Protein AF-A0A958L9J8-F1 (afdb_monomer_lite)

Radius of gyration: 19.2 Å; chains: 1; bounding box: 48×38×45 Å

Secondary structure (DSSP, 8-state):
-HHHHH-TTS--SHHHHHHHTT--HHHHHHHHHHHHHTTSEEEETTEEEE----PPPPHHHHHHHHHHHHHHHHHHHHHHHSS-GGG-----------HHHHHHHHHHHHHHHHHHHHHHHS--

Structure (mmCIF, N/CA/C/O backbone):
data_AF-A0A958L9J8-F1
#
_entry.id   AF-A0A958L9J8-F1
#
loop_
_atom_site.group_PDB
_atom_site.id
_atom_site.type_symbol
_atom_site.label_atom_id
_atom_site.label_alt_id
_atom_site.label_comp_id
_atom_site.label_asym_id
_atom_site.label_entity_id
_atom_site.label_seq_id
_atom_site.pdbx_PDB_ins_code
_atom_site.Cartn_x
_atom_site.Cartn_y
_atom_site.Cartn_z
_atom_site.occupancy
_atom_site.B_iso_or_equiv
_atom_site.auth_seq_id
_atom_site.auth_comp_id
_atom_site.auth_asym_id
_atom_site.auth_atom_id
_atom_site.pdbx_PDB_model_num
ATOM 1 N N . ILE A 1 1 ? -6.359 -0.082 3.838 1.00 75.12 1 ILE A N 1
ATOM 2 C CA . ILE A 1 1 ? -7.365 0.165 4.905 1.00 75.12 1 ILE A CA 1
ATOM 3 C C . ILE A 1 1 ? -6.707 0.682 6.179 1.00 75.12 1 ILE A C 1
ATOM 5 O O . ILE A 1 1 ? -7.161 1.711 6.645 1.00 75.12 1 ILE A O 1
ATOM 9 N N . HIS A 1 2 ? -5.623 0.067 6.675 1.00 74.12 2 HIS A N 1
ATOM 10 C CA . HIS A 1 2 ? -4.866 0.558 7.841 1.00 74.12 2 HIS A CA 1
ATOM 11 C C . HIS A 1 2 ? -4.569 2.074 7.798 1.00 74.12 2 HIS A C 1
ATOM 13 O O . HIS A 1 2 ? -4.985 2.807 8.681 1.00 74.12 2 HIS A O 1
ATOM 19 N N . VAL A 1 3 ? -3.989 2.576 6.700 1.00 75.94 3 VAL A N 1
ATOM 20 C CA . VAL A 1 3 ? -3.739 4.024 6.521 1.00 75.94 3 VAL A CA 1
ATOM 21 C C . VAL A 1 3 ? -5.026 4.858 6.627 1.00 75.94 3 VAL A C 1
ATOM 23 O O . VAL A 1 3 ? -5.034 5.902 7.266 1.00 75.94 3 VAL A O 1
ATOM 26 N N . LEU A 1 4 ? -6.138 4.378 6.060 1.00 79.19 4 LEU A N 1
ATOM 27 C CA . LEU A 1 4 ? -7.414 5.105 6.040 1.00 79.19 4 LEU A CA 1
ATOM 28 C C . LEU A 1 4 ? -8.063 5.197 7.426 1.00 79.19 4 LEU A C 1
ATOM 30 O O . LEU A 1 4 ? -8.681 6.210 7.739 1.00 79.19 4 LEU A O 1
ATOM 34 N N . VAL A 1 5 ? -7.924 4.165 8.266 1.00 82.44 5 VAL A N 1
ATOM 35 C CA . VAL A 1 5 ? -8.463 4.187 9.639 1.00 82.44 5 VAL A CA 1
ATOM 36 C C . VAL A 1 5 ? -7.628 5.066 10.581 1.00 82.44 5 VAL A C 1
ATOM 38 O O . VAL A 1 5 ? -8.148 5.561 11.586 1.00 82.44 5 VAL A O 1
ATOM 41 N N . SER A 1 6 ? -6.372 5.348 10.226 1.00 80.56 6 SER A N 1
ATOM 42 C CA . SER A 1 6 ? -5.498 6.291 10.942 1.00 80.56 6 SER A CA 1
ATOM 43 C C . SER A 1 6 ? -5.737 7.763 10.561 1.00 80.56 6 SER A C 1
ATOM 45 O O . SER A 1 6 ? -5.328 8.668 11.287 1.00 80.56 6 SER A O 1
ATOM 47 N N . MET A 1 7 ? -6.443 8.042 9.458 1.00 81.25 7 MET A N 1
ATOM 48 C CA . MET A 1 7 ? -6.750 9.408 9.010 1.00 81.25 7 MET A CA 1
ATOM 49 C C . MET A 1 7 ? -7.989 9.969 9.725 1.00 81.25 7 MET A C 1
ATOM 51 O O . MET A 1 7 ? -9.128 9.706 9.340 1.00 81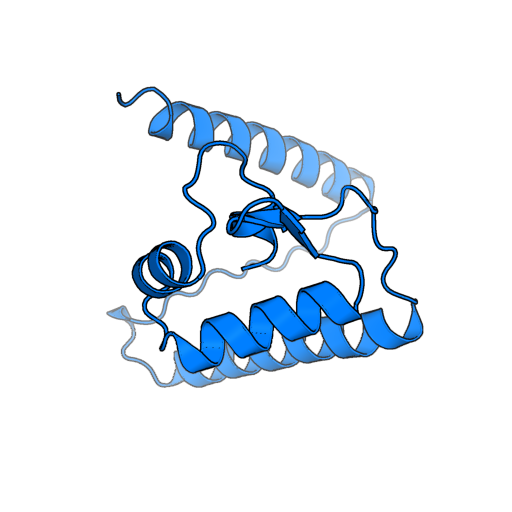.25 7 MET A O 1
ATOM 55 N N . LYS A 1 8 ? -7.772 10.794 10.758 1.00 76.75 8 LYS A N 1
ATOM 56 C CA . LYS A 1 8 ? -8.841 11.366 11.607 1.00 76.75 8 LYS A CA 1
ATOM 57 C C . LYS A 1 8 ? -9.854 12.247 10.856 1.00 76.75 8 LYS A C 1
ATOM 59 O O . LYS A 1 8 ? -10.970 12.412 11.335 1.00 76.75 8 LYS A O 1
ATOM 64 N N . SER A 1 9 ? -9.488 12.795 9.696 1.00 80.81 9 SER A N 1
ATOM 65 C CA . SER A 1 9 ? -10.353 13.650 8.868 1.00 80.81 9 SER A CA 1
ATOM 66 C C . SER A 1 9 ? -11.385 12.881 8.034 1.00 80.81 9 SER A C 1
ATOM 68 O O . SER A 1 9 ? -12.284 13.495 7.461 1.00 80.81 9 SER A O 1
ATOM 70 N N . LEU A 1 10 ? -11.285 11.550 7.951 1.00 83.19 10 LEU A N 1
ATOM 71 C CA . LEU A 1 10 ? -12.173 10.734 7.127 1.00 83.19 10 LEU A CA 1
ATOM 72 C C . LEU A 1 10 ? -13.337 10.151 7.935 1.00 83.19 10 LEU A C 1
ATOM 74 O O . LEU A 1 10 ? -13.217 9.824 9.118 1.00 83.19 10 LEU A O 1
ATOM 78 N N . LYS A 1 11 ? -14.472 9.939 7.257 1.00 85.94 11 LYS A N 1
ATOM 79 C CA . LYS A 1 11 ? -15.510 9.027 7.752 1.00 85.94 11 LYS A CA 1
ATOM 80 C C . LYS A 1 11 ? -14.978 7.599 7.631 1.00 85.94 11 LYS A C 1
ATOM 82 O O . LYS A 1 11 ? -14.790 7.098 6.527 1.00 85.94 11 LYS A O 1
ATOM 87 N N . ARG A 1 12 ? -14.761 6.947 8.769 1.00 91.31 12 ARG A N 1
ATOM 88 C CA . ARG A 1 12 ? -14.130 5.627 8.917 1.00 91.31 12 ARG A CA 1
ATOM 89 C C . ARG A 1 12 ? -15.160 4.534 9.225 1.00 91.31 12 ARG A C 1
ATOM 91 O O . ARG A 1 12 ? -14.879 3.581 9.946 1.00 91.31 12 ARG A O 1
ATOM 98 N N . THR A 1 13 ? -16.373 4.665 8.686 1.00 93.62 13 THR A N 1
ATOM 99 C CA . THR A 1 13 ? -17.365 3.582 8.734 1.00 93.62 13 THR A CA 1
ATOM 100 C C . THR A 1 13 ? -17.034 2.525 7.678 1.00 93.62 13 THR A C 1
ATOM 102 O O . THR A 1 13 ? -16.496 2.873 6.622 1.00 93.62 13 THR A O 1
ATOM 105 N N . PRO A 1 14 ? -17.402 1.248 7.881 1.00 93.19 14 PRO A N 1
ATOM 106 C CA . PRO A 1 14 ? -17.184 0.204 6.879 1.00 93.19 14 PRO A CA 1
ATOM 107 C C . PRO A 1 14 ? -17.763 0.555 5.499 1.00 93.19 14 PRO A C 1
ATOM 109 O O . PRO A 1 14 ? -17.149 0.269 4.477 1.00 93.19 14 PRO A O 1
ATOM 112 N N . GLN A 1 15 ? -18.921 1.222 5.461 1.00 94.94 15 GLN A N 1
ATOM 113 C CA . GLN A 1 15 ? -19.587 1.652 4.231 1.00 94.94 15 GLN A CA 1
ATOM 114 C C . GLN A 1 15 ? -18.800 2.747 3.504 1.00 94.94 15 GLN A C 1
ATOM 116 O O . GLN A 1 15 ? -18.596 2.646 2.296 1.00 94.94 15 GLN A O 1
ATOM 121 N N . ALA A 1 16 ? -18.333 3.767 4.231 1.00 90.62 16 ALA A N 1
ATOM 122 C CA . ALA A 1 16 ? -17.534 4.843 3.650 1.00 90.62 16 ALA A CA 1
ATOM 123 C C . ALA A 1 16 ? -16.187 4.315 3.135 1.00 90.62 16 ALA A C 1
ATOM 125 O O . ALA A 1 16 ? -15.764 4.652 2.030 1.00 90.62 16 ALA A O 1
ATOM 126 N N . LEU A 1 17 ? -15.548 3.422 3.897 1.00 91.88 17 LEU A N 1
ATOM 127 C CA . LEU A 1 17 ? -14.291 2.790 3.505 1.00 91.88 17 LEU A CA 1
ATOM 128 C C . LEU A 1 17 ? -14.466 1.905 2.265 1.00 91.88 17 LEU A C 1
ATOM 130 O O . LEU A 1 17 ? -13.666 2.016 1.341 1.00 91.88 17 LEU A O 1
ATOM 134 N N . ALA A 1 18 ? -15.524 1.089 2.203 1.00 93.31 18 ALA A N 1
ATOM 135 C CA . ALA A 1 18 ? -15.838 0.241 1.050 1.00 93.31 18 ALA A CA 1
ATOM 136 C C . ALA A 1 18 ? -16.021 1.046 -0.243 1.00 93.31 18 ALA A C 1
ATOM 138 O O . ALA A 1 18 ? -15.471 0.673 -1.281 1.00 93.31 18 ALA A O 1
ATOM 139 N N . GLN A 1 19 ? -16.724 2.180 -0.167 1.00 91.06 19 GLN A N 1
ATOM 140 C CA . GLN A 1 19 ? -16.875 3.099 -1.296 1.00 91.06 19 GLN A CA 1
ATOM 141 C C . GLN A 1 19 ? -15.534 3.702 -1.725 1.00 91.06 19 GLN A C 1
ATOM 143 O O . GLN A 1 19 ? -15.222 3.725 -2.914 1.00 91.06 19 GLN A O 1
ATOM 148 N N . MET A 1 20 ? -14.722 4.143 -0.762 1.00 88.06 20 MET A N 1
ATOM 149 C CA . MET A 1 20 ? -13.454 4.825 -1.022 1.00 88.06 20 MET A CA 1
ATOM 150 C C . MET A 1 20 ? -12.435 3.930 -1.734 1.00 88.06 20 MET A C 1
ATOM 152 O O . MET A 1 20 ? -11.779 4.370 -2.673 1.00 88.06 20 MET A O 1
ATOM 156 N N . ILE A 1 21 ? -12.333 2.662 -1.331 1.00 89.75 21 ILE A N 1
ATOM 157 C CA . ILE A 1 21 ? -11.389 1.703 -1.931 1.00 89.75 21 ILE A CA 1
ATOM 158 C C . ILE A 1 21 ? -12.014 0.842 -3.034 1.00 89.75 21 ILE A C 1
ATOM 160 O O . ILE A 1 21 ? -11.352 -0.056 -3.553 1.00 89.75 21 ILE A O 1
ATOM 164 N N . ARG A 1 22 ? -13.290 1.089 -3.366 1.00 91.31 22 ARG A N 1
ATOM 165 C CA . ARG A 1 22 ? -14.075 0.336 -4.357 1.00 91.31 22 ARG A CA 1
ATOM 166 C C . ARG A 1 22 ? -14.016 -1.180 -4.127 1.00 91.31 22 ARG A C 1
ATOM 168 O O . ARG A 1 22 ? -13.776 -1.951 -5.053 1.00 91.31 22 ARG A O 1
ATOM 175 N N . GLN A 1 23 ? -14.214 -1.609 -2.880 1.00 94.44 23 GLN A N 1
ATOM 176 C CA . GLN A 1 23 ? -14.255 -3.028 -2.502 1.00 94.44 23 GLN A CA 1
ATOM 177 C C . GLN A 1 23 ? -15.630 -3.409 -1.940 1.00 94.44 23 GLN A C 1
ATOM 179 O O . GLN A 1 23 ? -16.324 -2.553 -1.386 1.00 94.44 23 GLN A O 1
ATOM 184 N N . PRO A 1 24 ? -16.026 -4.692 -2.023 1.00 95.62 24 PRO A N 1
ATOM 185 C CA . PRO A 1 24 ? -17.245 -5.175 -1.385 1.00 95.62 24 PRO A CA 1
ATOM 186 C C . PRO A 1 24 ? -17.247 -4.916 0.125 1.00 95.62 24 PRO A C 1
ATOM 188 O O . PRO A 1 24 ? -16.238 -5.121 0.804 1.00 95.62 24 PRO A O 1
ATOM 191 N N . LEU A 1 25 ? -18.404 -4.524 0.668 1.00 94.38 25 LEU A N 1
ATOM 192 C CA . LEU A 1 25 ? -18.567 -4.246 2.101 1.00 94.38 25 LEU A CA 1
ATOM 193 C C . LEU A 1 25 ? -18.180 -5.444 2.981 1.00 94.38 25 LEU A C 1
ATOM 195 O O . LEU A 1 25 ? -17.606 -5.252 4.048 1.00 94.38 25 LEU A O 1
ATOM 199 N N . THR A 1 26 ? -18.482 -6.664 2.535 1.00 95.44 26 THR A N 1
ATOM 200 C CA . THR A 1 26 ? -18.117 -7.912 3.224 1.00 95.44 26 THR A CA 1
ATOM 201 C C . THR A 1 26 ? -16.608 -8.017 3.411 1.00 95.44 26 THR A C 1
ATOM 203 O O . THR A 1 26 ? -16.136 -8.121 4.537 1.00 95.44 26 THR A O 1
ATOM 206 N N . LYS A 1 27 ? -15.851 -7.833 2.327 1.00 91.19 27 LYS A N 1
ATOM 207 C CA . LYS A 1 27 ? -14.387 -7.862 2.336 1.00 91.19 27 LYS A CA 1
ATOM 208 C C . LYS A 1 27 ? -13.780 -6.746 3.186 1.00 91.19 27 LYS A C 1
ATOM 210 O O . LYS A 1 27 ? -12.788 -6.956 3.873 1.00 91.19 27 LYS A O 1
ATOM 215 N N . VAL A 1 28 ? -14.378 -5.552 3.176 1.00 94.19 28 VAL A N 1
ATOM 216 C CA . VAL A 1 28 ? -13.934 -4.455 4.053 1.00 94.19 28 VAL A CA 1
ATOM 217 C C . VAL A 1 28 ? -14.148 -4.800 5.524 1.00 94.19 28 VAL A C 1
ATOM 219 O O . VAL A 1 28 ? -13.249 -4.563 6.325 1.00 94.19 28 VAL A O 1
ATOM 222 N N . LYS A 1 29 ? -15.294 -5.389 5.882 1.00 94.19 29 LYS A N 1
ATOM 223 C CA . LYS A 1 29 ? -15.560 -5.841 7.254 1.00 94.19 29 LYS A CA 1
ATOM 224 C C . LYS A 1 29 ? -14.591 -6.935 7.696 1.00 94.19 29 LYS A C 1
ATOM 226 O O . LYS A 1 29 ? -14.082 -6.842 8.803 1.00 94.19 29 LYS A O 1
ATOM 231 N N . GLU A 1 30 ? -14.299 -7.907 6.834 1.00 94.94 30 GLU A N 1
ATOM 232 C CA . GLU A 1 30 ? -13.299 -8.951 7.105 1.00 94.94 30 GLU A CA 1
ATOM 233 C C . GLU A 1 30 ? -11.924 -8.341 7.400 1.00 94.94 30 GLU A C 1
ATOM 235 O O . GLU A 1 30 ? -11.322 -8.647 8.422 1.00 94.94 30 GLU A O 1
ATOM 240 N N . ILE A 1 31 ? -11.456 -7.406 6.565 1.00 92.31 31 ILE A N 1
ATOM 241 C CA . ILE A 1 31 ? -10.153 -6.756 6.773 1.00 92.31 31 ILE A CA 1
ATOM 242 C C . ILE A 1 31 ? -10.137 -5.934 8.067 1.00 92.31 31 ILE A C 1
ATOM 244 O O . ILE A 1 31 ? -9.146 -5.952 8.791 1.00 92.31 31 ILE A O 1
ATOM 248 N N . LEU A 1 32 ? -11.213 -5.200 8.365 1.00 92.94 32 LEU A N 1
ATOM 249 C CA . LEU A 1 32 ? -11.324 -4.429 9.606 1.00 92.94 32 LEU A CA 1
ATOM 250 C C . LEU A 1 32 ? -11.313 -5.344 10.83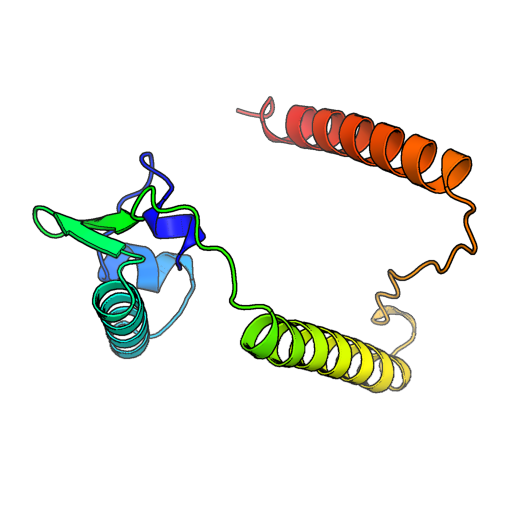5 1.00 92.94 32 LEU A C 1
ATOM 252 O O . LEU A 1 32 ? -10.618 -5.045 11.801 1.00 92.94 32 LEU A O 1
ATOM 256 N N . GLN A 1 33 ? -11.998 -6.484 10.762 1.00 92.62 33 GLN A N 1
ATOM 257 C CA . GLN A 1 33 ? -11.980 -7.504 11.803 1.00 92.62 33 GLN A CA 1
ATOM 258 C C . GLN A 1 33 ? -10.568 -8.068 12.013 1.00 92.62 33 GLN A C 1
ATOM 260 O O . GLN A 1 33 ? -10.091 -8.086 13.144 1.00 92.62 33 GLN A O 1
ATOM 265 N N . THR A 1 34 ? -9.849 -8.420 10.941 1.00 90.38 34 THR A N 1
ATOM 266 C CA . THR A 1 34 ? -8.447 -8.868 11.033 1.00 90.38 34 THR A CA 1
ATOM 267 C C . THR A 1 34 ? -7.541 -7.799 11.650 1.00 90.38 34 THR A C 1
ATOM 269 O O . THR A 1 34 ? -6.675 -8.109 12.465 1.00 90.38 34 THR A O 1
ATOM 272 N N . LEU A 1 35 ? -7.742 -6.524 11.300 1.00 88.25 35 LEU A N 1
ATOM 273 C CA . LEU A 1 35 ? -7.004 -5.416 11.913 1.00 88.25 35 LEU A CA 1
ATOM 274 C C . LEU A 1 35 ? -7.348 -5.258 13.400 1.00 88.25 35 LEU A C 1
ATOM 276 O O . LEU A 1 35 ? -6.460 -4.933 14.183 1.00 88.25 35 LEU A O 1
ATOM 280 N N . CYS A 1 36 ? -8.599 -5.510 13.793 1.00 89.44 36 CYS A N 1
ATOM 281 C CA . CYS A 1 36 ? -9.024 -5.511 15.191 1.00 89.44 36 CYS A CA 1
ATOM 282 C C . CYS A 1 36 ? -8.332 -6.606 15.998 1.00 89.44 36 CYS A C 1
ATOM 284 O O . CYS A 1 36 ? -7.780 -6.346 17.063 1.00 89.44 36 CYS A O 1
ATOM 286 N N . GLU A 1 37 ? -8.354 -7.829 15.473 1.00 87.88 37 GLU A N 1
ATOM 287 C CA . GLU A 1 37 ? -7.763 -9.011 16.103 1.00 87.88 37 GLU A CA 1
ATOM 288 C C . GLU A 1 37 ? -6.243 -8.884 16.227 1.00 87.88 37 GLU A C 1
ATOM 290 O O . GLU A 1 37 ? -5.667 -9.294 17.230 1.00 87.88 37 GLU A O 1
ATOM 295 N N . GLY A 1 38 ? -5.600 -8.244 15.247 1.00 82.06 38 GLY A N 1
ATOM 296 C CA . GLY A 1 38 ? -4.179 -7.908 15.297 1.00 82.06 38 GLY A CA 1
ATOM 297 C C . GLY A 1 38 ? -3.832 -6.701 16.179 1.00 82.06 38 GLY A C 1
ATOM 298 O O . GLY A 1 38 ? -2.666 -6.330 16.250 1.00 82.06 38 GLY A O 1
ATOM 299 N N . GLY A 1 39 ? -4.814 -6.055 16.820 1.00 84.31 39 GLY A N 1
ATOM 300 C CA . GLY A 1 39 ? -4.605 -4.868 17.659 1.00 84.31 39 GLY A CA 1
ATOM 301 C C . GLY A 1 39 ? -4.317 -3.573 16.887 1.00 84.31 39 GLY A C 1
ATOM 302 O O . GLY A 1 39 ? -4.084 -2.532 17.499 1.00 84.31 39 GLY A O 1
ATOM 303 N N . PHE A 1 40 ? -4.373 -3.603 15.554 1.00 83.56 40 PHE A N 1
ATOM 304 C CA . PHE A 1 40 ? -4.044 -2.485 14.663 1.00 83.56 40 PHE A CA 1
ATOM 305 C C . PHE A 1 40 ? -5.186 -1.489 14.474 1.00 83.56 40 PHE A C 1
ATOM 307 O O . PHE A 1 40 ? -4.966 -0.361 14.034 1.00 83.56 40 PHE A O 1
ATOM 314 N N . ALA A 1 41 ? -6.416 -1.901 14.762 1.00 89.94 41 ALA A N 1
ATOM 315 C CA . ALA A 1 41 ? -7.573 -1.028 14.714 1.00 89.94 41 ALA A CA 1
ATOM 316 C C . ALA A 1 41 ? -8.548 -1.350 15.845 1.00 89.94 41 ALA A C 1
ATOM 318 O O . ALA A 1 41 ? -8.542 -2.441 16.403 1.00 89.94 41 ALA A O 1
ATOM 319 N N . LYS A 1 42 ? -9.415 -0.400 16.167 1.00 91.31 42 LYS A N 1
ATOM 320 C CA . LYS A 1 42 ? -10.509 -0.580 17.120 1.00 91.31 42 LYS A CA 1
ATOM 321 C C . LYS A 1 42 ? -11.763 0.107 16.617 1.00 91.31 42 LYS A C 1
ATOM 323 O O . LYS A 1 42 ? -11.695 1.162 15.983 1.00 91.31 42 LYS A O 1
ATOM 328 N N . GLU A 1 43 ? -12.912 -0.469 16.933 1.00 92.69 43 GLU A N 1
ATOM 329 C CA . GLU A 1 43 ? -14.190 0.183 16.687 1.00 92.69 43 GLU A CA 1
ATOM 330 C C . GLU A 1 43 ? -14.543 1.108 17.860 1.00 92.69 43 GLU A C 1
ATOM 332 O O . GLU A 1 43 ? -14.637 0.688 19.013 1.00 92.69 43 GLU A O 1
ATOM 337 N N . VAL A 1 44 ? -14.752 2.389 17.565 1.00 90.38 44 VAL A N 1
ATOM 338 C CA . VAL A 1 44 ? -15.166 3.413 18.524 1.00 90.38 44 VAL A CA 1
ATOM 339 C C . VAL A 1 44 ? -16.398 4.113 17.968 1.00 90.38 44 VAL A C 1
ATOM 341 O O . VAL A 1 44 ? -16.328 4.844 16.982 1.00 90.38 44 VAL A O 1
ATOM 344 N N . LYS A 1 45 ? -17.556 3.896 18.606 1.00 88.12 45 LYS A N 1
ATOM 345 C CA . LYS A 1 45 ? -18.837 4.533 18.233 1.00 88.12 45 LYS A CA 1
ATOM 346 C C . LYS A 1 45 ? -19.208 4.336 16.747 1.00 88.12 45 LYS A C 1
ATOM 348 O O . LYS A 1 45 ? -19.666 5.271 16.091 1.00 88.12 45 LYS A O 1
ATOM 353 N N . GLY A 1 46 ? -18.987 3.136 16.203 1.00 86.62 46 GLY A N 1
ATOM 354 C CA . GLY A 1 46 ? -19.292 2.806 14.802 1.00 86.62 46 GLY A CA 1
ATOM 355 C C . GLY A 1 46 ? -18.287 3.346 13.776 1.00 86.62 46 GLY A C 1
ATOM 356 O O . GLY A 1 46 ? -18.529 3.267 12.570 1.00 86.62 46 GLY A O 1
ATOM 357 N N . GLN A 1 47 ? -17.173 3.921 14.234 1.00 91.00 47 GLN A N 1
ATOM 358 C CA . GLN A 1 47 ? -16.033 4.323 13.412 1.00 91.00 47 GLN A CA 1
ATOM 359 C C . GLN A 1 47 ? -14.851 3.410 13.714 1.00 91.00 47 GLN A C 1
ATOM 361 O O . GLN A 1 47 ? -14.648 3.015 14.858 1.00 91.00 47 GLN A O 1
ATOM 366 N N . TRP A 1 48 ? -14.047 3.118 12.702 1.00 91.25 48 TRP A N 1
ATOM 367 C CA . TRP A 1 48 ? -12.813 2.364 12.869 1.00 91.25 48 TRP A CA 1
ATOM 368 C C . TRP A 1 48 ? -11.636 3.314 13.033 1.00 91.25 48 TRP A C 1
ATOM 370 O O . TRP A 1 48 ? -11.401 4.167 12.182 1.00 91.25 48 TRP A O 1
ATOM 380 N N . GLU A 1 49 ? -10.894 3.174 14.122 1.00 90.50 49 GLU A N 1
ATOM 381 C CA . GLU A 1 49 ? -9.705 3.975 14.402 1.00 90.50 49 GLU A CA 1
ATOM 382 C C . GLU A 1 49 ? -8.468 3.087 14.374 1.00 90.50 49 GLU A C 1
ATOM 384 O O . GLU A 1 49 ? -8.487 2.003 14.954 1.00 90.50 49 GLU A O 1
ATOM 389 N N . GLY A 1 50 ? -7.403 3.537 13.709 1.00 86.56 50 GLY A N 1
ATOM 390 C CA . GLY A 1 50 ? -6.093 2.898 13.829 1.00 86.56 50 GLY A CA 1
ATOM 391 C C . GLY A 1 50 ? -5.560 3.035 15.256 1.00 86.56 50 GLY A C 1
ATOM 392 O O . GLY A 1 50 ? -5.746 4.074 15.893 1.00 86.56 50 GLY A O 1
ATOM 393 N N . SER A 1 51 ? -4.925 1.988 15.769 1.00 82.50 51 SER A N 1
ATOM 394 C CA . SER A 1 51 ? -4.205 2.044 17.041 1.00 82.50 51 SER A CA 1
ATOM 395 C C . SER A 1 51 ? -2.864 2.759 16.841 1.00 82.50 51 SER A C 1
ATOM 397 O O . SER A 1 51 ? -2.162 2.476 15.875 1.00 82.50 51 SER A O 1
ATOM 399 N N . ASP A 1 52 ? -2.465 3.635 17.770 1.00 66.56 52 ASP A N 1
ATOM 400 C CA . ASP A 1 52 ? -1.148 4.310 17.757 1.00 66.56 52 ASP A CA 1
ATOM 401 C C . ASP A 1 52 ? 0.025 3.356 18.083 1.00 66.56 52 ASP A C 1
ATOM 403 O O . ASP A 1 52 ? 1.158 3.787 18.292 1.00 66.56 52 ASP A O 1
ATOM 407 N N . SER A 1 53 ? -0.226 2.047 18.152 1.00 57.38 53 SER A N 1
ATOM 408 C CA . SER A 1 53 ? 0.807 1.038 18.344 1.00 57.38 53 SER A CA 1
ATOM 409 C C . SER A 1 53 ? 1.714 1.009 17.115 1.00 57.38 53 SER A C 1
ATOM 411 O O . SER A 1 53 ? 1.360 0.430 16.086 1.00 57.38 53 SER A O 1
ATOM 413 N N . SER A 1 54 ? 2.896 1.620 17.224 1.00 53.12 54 SER A N 1
ATOM 414 C CA . SER A 1 54 ? 4.020 1.308 16.347 1.00 53.12 54 SER A CA 1
ATOM 415 C C . SER A 1 54 ? 4.212 -0.204 16.372 1.00 53.12 54 SER A C 1
ATOM 417 O O . SER A 1 54 ? 4.493 -0.773 17.429 1.00 53.12 54 SER A O 1
ATOM 419 N N . PHE A 1 55 ? 4.001 -0.865 15.239 1.00 54.06 55 PHE A N 1
ATOM 420 C CA . PHE A 1 55 ? 4.275 -2.286 15.137 1.00 54.06 55 PHE A CA 1
ATOM 421 C C . PHE A 1 55 ? 5.683 -2.448 14.575 1.00 54.06 55 PHE A C 1
ATOM 423 O O . PHE A 1 55 ? 5.987 -1.987 13.475 1.00 54.06 55 PHE A O 1
ATOM 430 N N . GLU A 1 56 ? 6.555 -3.081 15.348 1.00 48.31 56 GLU A N 1
ATOM 431 C CA . GLU A 1 56 ? 7.727 -3.718 14.772 1.00 48.31 56 GLU A CA 1
ATOM 432 C C . GLU A 1 56 ? 7.238 -4.994 14.099 1.00 48.31 56 GLU A C 1
ATOM 434 O O . GLU A 1 56 ? 6.640 -5.862 14.738 1.00 48.31 56 GLU A O 1
ATOM 439 N N . VAL A 1 57 ? 7.450 -5.100 12.788 1.00 53.94 57 VAL A N 1
ATOM 440 C CA . VAL A 1 57 ? 7.279 -6.379 12.104 1.00 53.94 57 VAL A CA 1
ATOM 441 C C . VAL A 1 57 ? 8.331 -7.314 12.713 1.00 53.94 57 VAL A C 1
ATOM 443 O O . VAL A 1 57 ? 9.519 -7.001 12.594 1.00 53.94 57 VAL A O 1
ATOM 446 N N . PRO A 1 58 ? 7.957 -8.445 13.344 1.00 49.91 58 PRO A N 1
ATOM 447 C CA . PRO A 1 58 ? 8.942 -9.420 13.796 1.00 49.91 58 PRO A CA 1
ATOM 448 C C . PRO A 1 58 ? 9.838 -9.775 12.610 1.00 49.91 58 PRO A C 1
ATOM 450 O O . PRO A 1 58 ? 9.323 -10.020 11.514 1.00 49.91 58 PRO A O 1
ATOM 453 N N . SER A 1 59 ? 11.160 -9.767 12.799 1.00 53.84 59 SER A N 1
ATOM 454 C CA . SER A 1 59 ? 12.135 -9.905 11.704 1.00 53.84 59 SER A CA 1
ATOM 455 C C . SER A 1 59 ? 11.838 -11.107 10.796 1.00 53.84 59 SER A C 1
ATOM 457 O O . SER A 1 59 ? 12.002 -11.020 9.579 1.00 53.84 59 SER A O 1
ATOM 459 N N . GLU A 1 60 ? 11.296 -12.186 11.359 1.00 54.59 60 GLU A N 1
ATOM 460 C CA . GLU A 1 60 ? 10.882 -13.405 10.658 1.00 54.59 60 GLU A CA 1
ATOM 461 C C . GLU A 1 60 ? 9.689 -13.205 9.699 1.00 54.59 60 GLU A C 1
ATOM 463 O O . GLU A 1 60 ? 9.714 -13.693 8.568 1.00 54.59 60 GLU A O 1
ATOM 468 N N . LEU A 1 61 ? 8.662 -12.439 10.090 1.00 52.00 61 LEU A N 1
ATOM 469 C CA . LEU A 1 61 ? 7.523 -12.096 9.220 1.00 52.00 61 LEU A CA 1
ATOM 470 C C . LEU A 1 61 ? 7.883 -10.995 8.214 1.00 52.00 61 LEU A C 1
ATOM 472 O O . LEU A 1 61 ? 7.375 -10.993 7.088 1.00 52.00 61 LEU A O 1
ATOM 476 N N . GLY A 1 62 ? 8.799 -10.096 8.591 1.00 53.78 62 GLY A N 1
ATOM 477 C CA . GLY A 1 62 ? 9.343 -9.059 7.714 1.00 53.78 62 GLY A CA 1
ATOM 478 C C . GLY A 1 62 ? 9.985 -9.654 6.467 1.00 53.78 62 GLY A C 1
ATOM 479 O O . GLY A 1 62 ? 9.750 -9.164 5.365 1.00 53.78 62 GLY A O 1
ATOM 480 N N . HIS A 1 63 ? 10.682 -10.785 6.612 1.00 60.34 63 HIS A N 1
ATOM 481 C CA . HIS A 1 63 ? 11.269 -11.501 5.482 1.00 60.34 63 HIS A CA 1
ATOM 482 C C . HIS A 1 63 ? 10.215 -11.962 4.474 1.00 60.34 63 HIS A C 1
ATOM 484 O O . HIS A 1 63 ? 10.406 -11.771 3.276 1.00 60.34 63 HIS A O 1
ATOM 490 N N . LEU A 1 64 ? 9.088 -12.523 4.919 1.00 71.56 64 LEU A N 1
ATOM 491 C CA . LEU A 1 64 ? 8.041 -12.990 4.004 1.00 71.56 64 LEU A CA 1
ATOM 492 C C . LEU A 1 64 ? 7.311 -11.835 3.317 1.00 71.56 64 LEU A C 1
ATOM 494 O O . LEU A 1 64 ? 7.058 -11.908 2.114 1.00 71.56 64 LEU A O 1
ATOM 498 N N . GLY A 1 65 ? 7.004 -10.763 4.053 1.00 69.31 65 GLY A N 1
ATOM 499 C CA . GLY A 1 65 ? 6.371 -9.568 3.492 1.00 69.31 65 GLY A CA 1
ATOM 500 C C . GLY A 1 65 ? 7.247 -8.895 2.435 1.00 69.31 65 GLY A C 1
ATOM 501 O O . GLY A 1 65 ? 6.792 -8.653 1.317 1.00 69.31 65 GLY A O 1
ATOM 502 N N . ILE A 1 66 ? 8.525 -8.679 2.756 1.00 68.94 66 ILE A N 1
ATOM 503 C CA . ILE A 1 66 ? 9.520 -8.093 1.850 1.00 68.94 66 ILE A CA 1
ATOM 504 C C . ILE A 1 66 ? 9.750 -9.006 0.639 1.00 68.94 66 ILE A C 1
ATOM 506 O O . ILE A 1 66 ? 9.701 -8.547 -0.501 1.00 68.94 66 ILE A O 1
ATOM 510 N N . GLN A 1 67 ? 9.910 -10.318 0.845 1.00 72.44 67 GLN A N 1
ATOM 511 C CA . GLN A 1 67 ? 10.039 -11.271 -0.262 1.00 72.44 67 GLN A CA 1
ATOM 512 C C . GLN A 1 67 ? 8.805 -11.277 -1.167 1.00 72.44 67 GLN A C 1
ATOM 514 O O . GLN A 1 67 ? 8.946 -11.331 -2.386 1.00 72.44 67 GLN A O 1
ATOM 519 N N . SER A 1 68 ? 7.599 -11.224 -0.598 1.00 75.56 68 SER A N 1
ATOM 520 C CA . SER A 1 68 ? 6.353 -11.175 -1.366 1.00 75.56 68 SER A CA 1
ATOM 521 C C . SER A 1 68 ? 6.252 -9.888 -2.186 1.00 75.56 68 SER A C 1
ATOM 523 O O . SER A 1 68 ? 5.937 -9.943 -3.375 1.00 75.56 68 SER A O 1
ATOM 525 N N . PHE A 1 69 ? 6.611 -8.744 -1.592 1.00 74.81 69 PHE A N 1
ATOM 526 C CA . PHE A 1 69 ? 6.704 -7.467 -2.296 1.00 74.81 69 PHE A CA 1
ATOM 527 C C . PHE A 1 69 ? 7.666 -7.553 -3.486 1.00 74.81 69 PHE A C 1
ATOM 529 O O . PHE A 1 69 ? 7.262 -7.274 -4.613 1.00 74.81 69 PHE A O 1
ATOM 536 N N . HIS A 1 70 ? 8.899 -8.024 -3.275 1.00 76.31 70 HIS A N 1
ATOM 537 C CA . HIS A 1 70 ? 9.877 -8.162 -4.357 1.00 76.31 70 HIS A CA 1
ATOM 538 C C . HIS A 1 70 ? 9.426 -9.148 -5.439 1.00 76.31 70 HIS A C 1
ATOM 540 O O . HIS A 1 70 ? 9.558 -8.848 -6.624 1.00 76.31 70 HIS A O 1
ATOM 546 N N . ARG A 1 71 ? 8.841 -10.294 -5.062 1.00 83.12 71 ARG A N 1
ATOM 547 C CA . ARG A 1 71 ? 8.279 -11.259 -6.021 1.00 83.12 71 ARG A CA 1
ATOM 548 C C . ARG A 1 71 ? 7.174 -10.630 -6.863 1.00 83.12 71 ARG A C 1
ATOM 550 O O . ARG A 1 71 ? 7.153 -10.826 -8.074 1.00 83.12 71 ARG A O 1
ATOM 557 N N . ASN A 1 72 ? 6.280 -9.858 -6.247 1.00 79.88 72 ASN A N 1
ATOM 558 C CA . ASN A 1 72 ? 5.220 -9.172 -6.976 1.00 79.88 72 ASN A CA 1
ATOM 559 C C . ASN A 1 72 ? 5.782 -8.089 -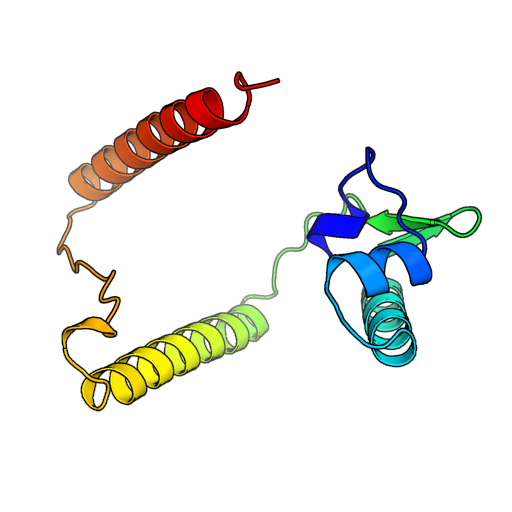7.907 1.00 79.88 72 ASN A C 1
ATOM 561 O O . ASN A 1 72 ? 5.349 -8.009 -9.051 1.00 79.88 72 ASN A O 1
ATOM 565 N N . SER A 1 73 ? 6.773 -7.311 -7.466 1.00 74.38 73 SER A N 1
ATOM 566 C CA . SER A 1 73 ? 7.445 -6.313 -8.308 1.00 74.38 73 SER A CA 1
ATOM 567 C C . SER A 1 73 ? 8.138 -6.948 -9.516 1.00 74.38 73 SER A C 1
ATOM 569 O O . SER A 1 73 ? 7.988 -6.457 -10.630 1.00 74.38 73 SER A O 1
ATOM 571 N N . LEU A 1 74 ? 8.832 -8.076 -9.327 1.00 83.25 74 LEU A N 1
ATOM 572 C CA . LEU A 1 74 ? 9.451 -8.827 -10.424 1.00 83.25 74 LEU A CA 1
ATOM 573 C C . LEU A 1 74 ? 8.409 -9.378 -11.398 1.00 83.25 74 LEU A C 1
ATOM 575 O O . LEU A 1 74 ? 8.592 -9.269 -12.605 1.00 83.25 74 LEU A O 1
ATOM 579 N N . ARG A 1 75 ? 7.300 -9.927 -10.889 1.00 88.50 75 ARG A N 1
ATOM 580 C CA . ARG A 1 75 ? 6.194 -10.392 -11.733 1.00 88.50 75 ARG A CA 1
ATOM 581 C C . ARG A 1 75 ? 5.632 -9.253 -12.581 1.00 88.50 75 ARG A C 1
ATOM 583 O O . ARG A 1 75 ? 5.517 -9.412 -13.785 1.00 88.50 75 ARG A O 1
ATOM 590 N N . LEU A 1 76 ? 5.341 -8.102 -11.972 1.00 81.44 76 LEU A N 1
ATOM 591 C CA . LEU A 1 76 ? 4.847 -6.928 -12.699 1.00 81.44 76 LEU A CA 1
ATOM 592 C C . LEU A 1 76 ? 5.842 -6.450 -13.764 1.00 81.44 76 LEU A C 1
ATOM 594 O O . LEU A 1 76 ? 5.423 -6.055 -14.847 1.00 81.44 76 LEU A O 1
ATOM 598 N N . ALA A 1 77 ? 7.146 -6.505 -13.478 1.00 80.94 77 ALA A N 1
ATOM 599 C CA . ALA A 1 77 ? 8.180 -6.160 -14.447 1.00 80.94 77 ALA A CA 1
ATOM 600 C C . ALA A 1 77 ? 8.223 -7.142 -15.629 1.00 80.94 77 ALA A C 1
ATOM 602 O O . ALA A 1 77 ? 8.350 -6.698 -16.765 1.00 80.94 77 ALA A O 1
ATOM 603 N N . ILE A 1 78 ? 8.086 -8.450 -15.374 1.00 84.50 78 ILE A N 1
ATOM 604 C CA . ILE A 1 78 ? 8.005 -9.483 -16.418 1.00 84.50 78 ILE A CA 1
ATOM 605 C C . ILE A 1 78 ? 6.752 -9.273 -17.269 1.00 84.50 78 ILE A C 1
ATOM 607 O O . ILE A 1 78 ? 6.865 -9.168 -18.486 1.00 84.50 78 ILE A O 1
ATOM 611 N N . ASP A 1 79 ? 5.588 -9.121 -16.634 1.00 84.94 79 ASP A N 1
ATOM 612 C CA . ASP A 1 79 ? 4.313 -8.885 -17.321 1.00 84.94 79 ASP A CA 1
ATOM 613 C C . ASP A 1 79 ? 4.388 -7.624 -18.211 1.00 84.94 79 ASP A C 1
ATOM 615 O O . ASP A 1 79 ? 3.801 -7.572 -19.290 1.00 84.94 79 ASP A O 1
ATOM 619 N N . ALA A 1 80 ? 5.150 -6.606 -17.791 1.00 79.88 80 ALA A N 1
ATOM 620 C CA . ALA A 1 80 ? 5.336 -5.370 -18.545 1.00 79.88 80 ALA A CA 1
ATOM 621 C C . ALA A 1 80 ? 6.227 -5.510 -19.793 1.00 79.88 80 ALA A C 1
ATOM 623 O O . ALA A 1 80 ? 6.138 -4.664 -20.685 1.00 79.88 80 ALA A O 1
ATOM 624 N N . ILE A 1 81 ? 7.069 -6.547 -19.896 1.00 83.7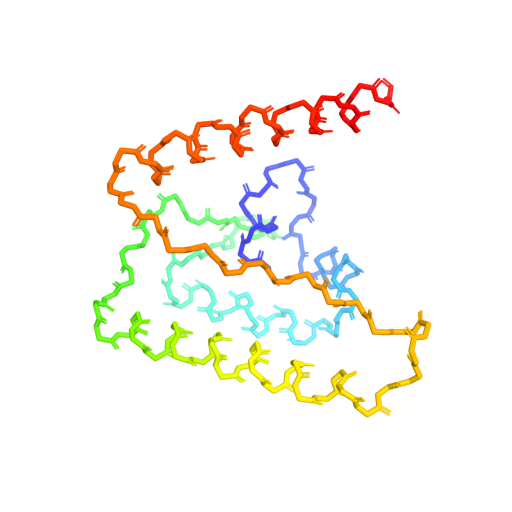5 81 ILE A N 1
ATOM 625 C CA . ILE A 1 81 ? 7.897 -6.793 -21.093 1.00 83.75 81 ILE A CA 1
ATOM 626 C C . ILE A 1 81 ? 7.010 -7.110 -22.303 1.00 83.75 81 ILE A C 1
ATOM 628 O O . ILE A 1 81 ? 7.302 -6.654 -23.412 1.00 83.75 81 ILE A O 1
ATOM 632 N N . ASP A 1 82 ? 5.909 -7.824 -22.074 1.00 86.06 82 ASP A N 1
ATOM 633 C CA . ASP A 1 82 ? 4.991 -8.279 -23.120 1.00 86.06 82 ASP A CA 1
ATOM 634 C C . ASP A 1 82 ? 3.938 -7.226 -23.512 1.00 86.06 82 ASP A C 1
ATOM 636 O O . ASP A 1 82 ? 3.229 -7.396 -24.505 1.00 86.06 82 ASP A O 1
ATOM 640 N N . LEU A 1 83 ? 3.840 -6.112 -22.777 1.00 83.12 83 LEU A N 1
ATOM 641 C CA . LEU A 1 83 ? 2.936 -5.008 -23.119 1.00 83.12 83 LEU A CA 1
ATOM 642 C C . LEU A 1 83 ? 3.407 -4.254 -24.375 1.00 83.12 83 LEU A C 1
ATOM 644 O O . LEU A 1 83 ? 4.588 -4.276 -24.737 1.00 83.12 83 LEU A O 1
ATOM 648 N N . ASP A 1 84 ? 2.493 -3.530 -25.025 1.00 84.31 84 ASP A N 1
ATOM 649 C CA . ASP A 1 84 ? 2.838 -2.568 -26.080 1.00 84.31 84 ASP A CA 1
ATOM 650 C C . ASP A 1 84 ? 3.840 -1.529 -25.530 1.00 84.31 84 ASP A C 1
ATOM 652 O O . ASP A 1 84 ? 3.632 -1.052 -24.411 1.00 84.31 84 ASP A O 1
ATOM 656 N N . PRO A 1 85 ? 4.909 -1.153 -26.265 1.00 76.44 85 PRO A N 1
ATOM 657 C CA . PRO A 1 85 ? 5.883 -0.144 -25.840 1.00 76.44 85 PRO A CA 1
ATOM 658 C C . PRO A 1 85 ? 5.289 1.140 -25.241 1.00 76.44 85 PRO A C 1
ATOM 660 O O . PRO A 1 85 ? 5.879 1.697 -24.319 1.00 76.44 85 PRO A O 1
ATOM 663 N N . GLN A 1 86 ? 4.123 1.595 -25.710 1.00 78.62 86 GLN A N 1
ATOM 664 C CA . GLN A 1 86 ? 3.455 2.798 -25.194 1.00 78.62 86 GLN A CA 1
ATOM 665 C C . GLN A 1 86 ? 2.797 2.600 -23.817 1.00 78.62 86 GLN A C 1
ATOM 667 O O . GLN A 1 86 ? 2.453 3.572 -23.148 1.00 78.62 86 GLN A O 1
ATOM 672 N N . GLN A 1 87 ? 2.612 1.351 -23.390 1.00 68.69 87 GLN A N 1
ATOM 673 C CA . GLN A 1 87 ? 1.971 0.963 -22.130 1.00 68.69 87 GLN A CA 1
ATOM 674 C C . GLN A 1 87 ? 2.973 0.467 -21.079 1.00 68.69 87 GLN A C 1
ATOM 676 O O . GLN A 1 87 ? 2.587 0.164 -19.948 1.00 68.69 87 GLN A O 1
ATOM 681 N N . ARG A 1 88 ? 4.263 0.391 -21.427 1.00 72.81 88 ARG A N 1
ATOM 682 C CA . ARG A 1 88 ? 5.313 -0.038 -20.503 1.00 72.81 88 ARG A CA 1
ATOM 683 C C . ARG A 1 88 ? 5.742 1.124 -19.609 1.00 72.81 88 ARG A C 1
ATOM 685 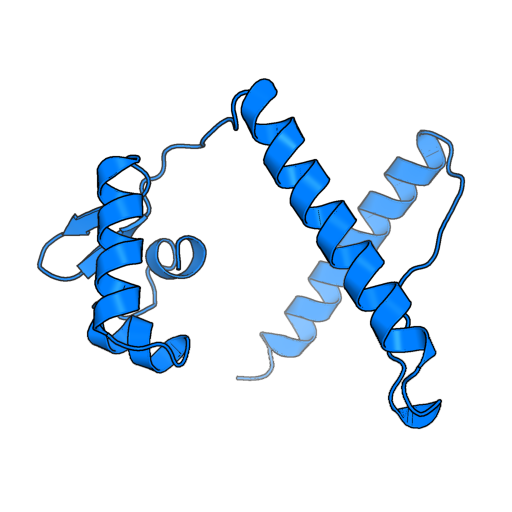O O . ARG A 1 88 ? 6.619 1.910 -19.958 1.00 72.81 88 ARG A O 1
ATOM 692 N N . PHE A 1 89 ? 5.145 1.228 -18.428 1.00 58.66 89 PHE A N 1
ATOM 693 C CA . PHE A 1 89 ? 5.616 2.151 -17.395 1.00 58.66 89 PHE A CA 1
ATOM 694 C C . PHE A 1 89 ? 6.794 1.527 -16.639 1.00 58.66 89 PHE A C 1
ATOM 696 O O . PHE A 1 89 ? 6.620 0.881 -15.608 1.00 58.66 89 PHE A O 1
ATOM 703 N N . PHE A 1 90 ? 8.009 1.704 -17.157 1.00 55.28 90 PHE A N 1
ATOM 704 C CA . PHE A 1 90 ? 9.227 1.307 -16.452 1.00 55.28 90 PHE A CA 1
ATOM 7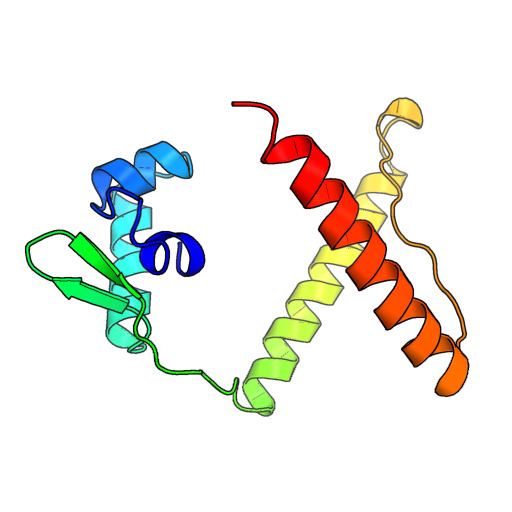05 C C . PHE A 1 90 ? 9.695 2.441 -15.536 1.00 55.28 90 PHE A C 1
ATOM 707 O O . PHE A 1 90 ? 10.283 3.419 -15.989 1.00 55.28 90 PHE A O 1
ATOM 714 N N . GLN A 1 91 ? 9.454 2.309 -14.233 1.00 55.50 91 GLN A N 1
ATOM 715 C CA . GLN A 1 91 ? 10.058 3.166 -13.211 1.00 55.50 91 GLN A CA 1
ATOM 716 C C . GLN A 1 91 ? 10.862 2.306 -12.241 1.00 55.50 91 GLN A C 1
ATOM 718 O O . GLN A 1 91 ? 10.465 2.040 -11.112 1.00 55.50 91 GLN A O 1
ATOM 723 N N . SER A 1 92 ? 12.021 1.853 -12.700 1.00 51.97 92 SER A N 1
ATOM 724 C CA . SER A 1 92 ? 13.065 1.375 -11.803 1.00 51.97 92 SER A CA 1
ATOM 725 C C . SER A 1 92 ? 14.404 1.824 -12.354 1.00 51.97 92 SER A C 1
ATOM 727 O O . SER A 1 92 ? 14.758 1.470 -13.479 1.00 51.97 92 SER A O 1
ATOM 729 N N . VAL A 1 93 ? 15.139 2.595 -11.563 1.00 57.91 93 VAL A N 1
ATOM 730 C CA . VAL A 1 93 ? 16.535 2.918 -11.837 1.00 57.91 93 VAL A CA 1
ATOM 731 C C . VAL A 1 93 ? 17.355 2.254 -10.745 1.00 57.91 93 VAL A C 1
ATOM 733 O O . VAL A 1 93 ? 17.077 2.438 -9.561 1.00 57.91 93 VAL A O 1
ATOM 736 N N . PHE A 1 94 ? 18.323 1.435 -11.146 1.00 57.62 94 PHE A N 1
ATOM 737 C CA . PHE A 1 94 ? 19.259 0.808 -10.223 1.00 57.62 94 PHE A CA 1
ATOM 738 C C . PHE A 1 94 ? 20.513 1.668 -10.147 1.00 57.62 94 PHE A C 1
ATOM 740 O O . PHE A 1 94 ? 21.161 1.910 -11.164 1.00 57.62 94 PHE A O 1
ATOM 747 N N . PHE A 1 95 ? 20.855 2.102 -8.939 1.00 68.69 95 PHE A N 1
ATOM 748 C CA . PHE A 1 95 ? 22.102 2.793 -8.651 1.00 68.69 95 PHE A CA 1
ATOM 749 C C . PHE A 1 95 ? 22.922 1.943 -7.685 1.00 68.69 95 PHE A C 1
ATOM 751 O O . PHE A 1 95 ? 22.398 1.469 -6.677 1.00 68.69 95 PHE A O 1
ATOM 758 N N . ALA A 1 96 ? 24.200 1.740 -7.997 1.00 76.44 96 ALA A N 1
ATOM 759 C CA . ALA A 1 96 ? 25.161 1.251 -7.020 1.00 76.44 96 ALA A CA 1
ATOM 760 C C . ALA A 1 96 ? 25.685 2.477 -6.274 1.00 76.44 96 ALA A C 1
ATOM 762 O O . ALA A 1 96 ? 26.416 3.274 -6.857 1.00 76.44 96 ALA A O 1
ATOM 763 N N . LEU A 1 97 ? 25.234 2.647 -5.035 1.00 85.44 97 LEU A N 1
ATOM 764 C CA . LEU A 1 97 ? 25.586 3.781 -4.191 1.00 85.44 97 LEU A CA 1
ATOM 765 C C . LEU A 1 97 ? 26.424 3.286 -3.020 1.00 85.44 97 LEU A C 1
ATOM 767 O O . LEU A 1 97 ? 26.130 2.231 -2.450 1.00 85.44 97 LEU A O 1
ATOM 771 N N . ASP A 1 98 ? 27.446 4.051 -2.666 1.00 86.31 98 ASP A N 1
ATOM 772 C CA . ASP A 1 98 ? 28.052 3.947 -1.343 1.00 86.31 98 ASP A CA 1
ATOM 773 C C . ASP A 1 98 ? 27.168 4.628 -0.277 1.00 86.31 98 ASP A C 1
ATOM 775 O O . ASP A 1 98 ? 26.101 5.173 -0.572 1.00 86.31 98 ASP A O 1
ATOM 779 N N . GLU A 1 99 ? 27.571 4.533 0.991 1.00 84.44 99 GLU A N 1
ATOM 780 C CA . GLU A 1 99 ? 26.779 5.038 2.119 1.00 84.44 99 GLU A CA 1
ATOM 781 C C . GLU A 1 99 ? 26.551 6.555 2.046 1.00 84.44 99 GLU A C 1
ATOM 783 O O . GLU A 1 99 ? 25.433 7.018 2.271 1.00 84.44 99 GLU A O 1
ATOM 788 N N . GLU A 1 100 ? 27.574 7.326 1.675 1.00 93.88 100 GLU A N 1
ATOM 789 C CA . GLU A 1 100 ? 27.479 8.784 1.551 1.00 93.88 100 GLU A CA 1
ATOM 790 C C . GLU A 1 100 ? 26.504 9.169 0.433 1.00 93.88 100 GLU A C 1
ATOM 792 O O . GLU A 1 100 ? 25.592 9.974 0.633 1.00 93.88 100 GLU A O 1
ATOM 797 N N . GLN A 1 101 ? 26.631 8.521 -0.725 1.00 87.94 101 GLN A N 1
ATOM 798 C CA . GLN A 1 101 ? 25.756 8.738 -1.873 1.00 87.94 101 GLN A CA 1
ATOM 799 C C . GLN A 1 101 ? 24.307 8.319 -1.600 1.00 87.94 101 GLN A C 1
ATOM 801 O O . GLN A 1 101 ? 23.368 8.945 -2.096 1.00 87.94 101 GLN A O 1
ATOM 806 N N . TYR A 1 102 ? 24.104 7.260 -0.817 1.00 88.12 102 TYR A N 1
ATOM 807 C CA . TYR A 1 102 ? 22.774 6.823 -0.410 1.00 88.12 102 TYR A CA 1
ATOM 808 C C . TYR A 1 102 ? 22.093 7.852 0.499 1.00 88.12 102 TYR A C 1
ATOM 810 O O . TYR A 1 102 ? 20.909 8.145 0.311 1.00 88.12 102 TYR A O 1
ATOM 818 N N . LEU A 1 103 ? 22.830 8.422 1.457 1.00 91.38 103 LEU A N 1
ATOM 819 C CA . LEU A 1 103 ? 22.307 9.446 2.363 1.00 91.38 103 LEU A CA 1
ATOM 820 C C . LEU A 1 103 ? 21.956 10.737 1.610 1.00 91.38 103 LEU A C 1
ATOM 822 O O . LEU A 1 103 ? 20.853 11.256 1.789 1.00 91.38 103 LEU A O 1
ATOM 826 N N . ASP A 1 104 ? 22.829 11.190 0.707 1.00 92.94 104 ASP A N 1
ATOM 827 C CA . ASP A 1 104 ? 22.571 12.340 -0.173 1.00 92.94 104 ASP A CA 1
ATOM 828 C C . ASP A 1 104 ? 21.331 12.119 -1.062 1.00 92.94 104 ASP A C 1
ATOM 830 O O . ASP A 1 104 ? 20.477 13.001 -1.198 1.00 92.94 104 ASP A O 1
ATOM 834 N N . LEU A 1 105 ? 21.165 10.915 -1.625 1.00 89.62 105 LEU A N 1
ATOM 835 C CA . LEU A 1 105 ? 19.970 10.582 -2.401 1.00 89.62 105 LEU A CA 1
ATOM 836 C C . LEU A 1 105 ? 18.698 10.625 -1.540 1.00 89.62 105 LEU A C 1
ATOM 838 O O . LEU A 1 105 ? 17.671 11.136 -1.992 1.00 89.62 105 LEU A O 1
ATOM 842 N N . CYS A 1 106 ? 18.749 10.104 -0.313 1.00 88.50 106 CYS A N 1
ATOM 843 C CA . CYS A 1 106 ? 17.612 10.129 0.608 1.00 88.50 106 CYS A CA 1
ATOM 844 C C . CYS A 1 106 ? 17.166 11.561 0.930 1.00 88.50 106 CYS A C 1
ATOM 846 O O . CYS A 1 106 ? 15.965 11.845 0.916 1.00 88.50 106 CYS A O 1
ATOM 848 N N . GLU A 1 107 ? 18.115 12.464 1.182 1.00 94.12 107 GLU A N 1
ATOM 849 C CA . GLU A 1 107 ? 17.835 13.879 1.441 1.00 94.12 107 GLU A CA 1
ATOM 850 C C . GLU A 1 107 ? 17.143 14.532 0.236 1.00 94.12 107 GLU A C 1
ATOM 852 O O . GLU A 1 107 ? 16.055 15.098 0.365 1.00 94.12 107 GLU A O 1
ATOM 857 N N . LYS A 1 108 ? 17.689 14.328 -0.969 1.00 92.50 108 LYS A N 1
ATOM 858 C CA . LYS A 1 108 ? 17.116 14.857 -2.217 1.00 92.50 108 LYS A CA 1
ATOM 859 C C . LYS A 1 108 ? 15.717 14.322 -2.512 1.00 92.50 108 LYS A C 1
ATOM 861 O O . LYS A 1 108 ? 14.858 15.070 -2.982 1.00 92.50 108 LYS A O 1
ATOM 866 N N . ILE A 1 109 ? 15.462 13.039 -2.243 1.00 90.75 109 ILE A N 1
ATOM 867 C CA . ILE A 1 109 ? 14.128 12.441 -2.405 1.00 90.75 109 ILE A CA 1
ATOM 868 C C . ILE A 1 109 ? 13.131 13.080 -1.435 1.00 90.75 109 ILE A C 1
ATOM 870 O O . ILE A 1 109 ? 11.999 13.369 -1.835 1.00 90.75 109 ILE A O 1
ATOM 874 N N . ASN A 1 110 ? 13.528 13.322 -0.184 1.00 86.31 110 ASN A N 1
ATOM 875 C CA . ASN A 1 110 ? 12.673 13.980 0.803 1.00 86.31 110 ASN A CA 1
ATOM 876 C C . ASN A 1 110 ? 12.321 15.407 0.379 1.00 86.31 110 ASN A C 1
ATOM 878 O O . ASN A 1 110 ? 11.142 15.769 0.369 1.00 86.31 110 ASN A O 1
ATOM 882 N N . ASP A 1 111 ? 13.313 16.190 -0.038 1.00 91.44 111 ASP A N 1
ATOM 883 C CA . ASP A 1 111 ? 13.099 17.554 -0.522 1.00 91.44 111 ASP A CA 1
ATOM 884 C C . ASP A 1 111 ? 12.159 17.586 -1.724 1.00 91.44 111 ASP A C 1
ATOM 886 O O . ASP A 1 111 ? 11.194 18.355 -1.755 1.00 91.44 111 ASP A O 1
ATOM 890 N N . TYR A 1 112 ? 12.388 16.699 -2.692 1.00 90.94 112 TYR A N 1
ATOM 891 C CA . TYR A 1 112 ? 11.535 16.594 -3.867 1.00 90.94 112 TYR A CA 1
ATOM 892 C C . TYR A 1 112 ? 10.106 16.164 -3.510 1.00 90.94 112 TYR A C 1
ATOM 894 O O . TYR A 1 112 ? 9.138 16.710 -4.042 1.00 90.94 112 TYR A O 1
ATOM 902 N N . THR A 1 113 ? 9.950 15.232 -2.569 1.00 84.00 113 THR A N 1
ATOM 903 C CA . THR A 1 113 ? 8.634 14.791 -2.087 1.00 84.00 113 THR A CA 1
ATOM 904 C C . THR A 1 113 ? 7.882 15.940 -1.420 1.00 84.00 113 THR A C 1
ATOM 906 O O . THR A 1 113 ? 6.701 16.140 -1.699 1.00 84.00 113 THR A O 1
ATOM 909 N N . ASN A 1 114 ? 8.560 16.747 -0.602 1.00 86.25 114 ASN A N 1
ATOM 910 C CA . ASN A 1 114 ? 7.968 17.925 0.033 1.00 86.25 114 ASN A CA 1
ATOM 911 C C . ASN A 1 114 ? 7.533 18.974 -1.000 1.00 86.25 114 ASN A C 1
ATOM 913 O O . ASN A 1 114 ? 6.436 19.527 -0.892 1.00 86.25 114 ASN A O 1
ATOM 917 N N . GLN A 1 115 ? 8.347 19.206 -2.033 1.00 88.50 115 GLN A N 1
ATOM 918 C CA . GLN A 1 115 ? 7.994 20.098 -3.142 1.00 88.50 115 GLN A CA 1
ATOM 919 C C . GLN A 1 115 ? 6.774 19.586 -3.916 1.00 88.50 115 GLN A C 1
ATOM 921 O O . GLN A 1 115 ? 5.841 20.346 -4.178 1.00 88.50 115 GLN A O 1
ATOM 926 N N . LEU A 1 116 ? 6.748 18.290 -4.247 1.00 82.81 116 LEU A N 1
ATOM 927 C CA . LEU A 1 116 ? 5.609 17.661 -4.911 1.00 82.81 116 LEU A CA 1
ATOM 928 C C . LEU A 1 116 ? 4.339 17.803 -4.078 1.00 82.81 116 LEU A C 1
ATOM 930 O O . LEU A 1 116 ? 3.326 18.260 -4.599 1.00 82.81 116 LEU A O 1
ATOM 934 N N . LEU A 1 117 ? 4.392 17.458 -2.791 1.00 81.25 117 LEU A N 1
ATOM 935 C CA . LEU A 1 117 ? 3.245 17.590 -1.897 1.00 81.25 117 LEU A CA 1
ATOM 936 C C . LEU A 1 117 ? 2.743 19.035 -1.861 1.00 81.25 117 LEU A C 1
ATOM 938 O O . LEU A 1 117 ? 1.543 19.234 -2.019 1.00 81.25 117 LEU A O 1
ATOM 942 N N . GLY A 1 118 ? 3.636 20.025 -1.763 1.00 80.19 118 GLY A N 1
ATOM 943 C CA . GLY A 1 118 ? 3.281 21.448 -1.801 1.00 80.19 118 GLY A CA 1
ATOM 944 C C . GLY A 1 118 ? 2.525 21.875 -3.066 1.00 80.19 118 GLY A C 1
ATOM 945 O O . GLY A 1 118 ? 1.591 22.673 -2.985 1.00 80.19 118 GLY A O 1
ATOM 946 N N . ASN A 1 119 ? 2.865 21.310 -4.227 1.00 78.94 119 ASN A N 1
ATOM 947 C CA . ASN A 1 119 ? 2.179 21.616 -5.488 1.00 78.94 119 ASN A CA 1
ATOM 948 C C . ASN A 1 119 ? 0.729 21.101 -5.514 1.00 78.94 119 ASN A C 1
ATOM 950 O O . ASN A 1 119 ? -0.141 21.722 -6.124 1.00 78.94 119 ASN A O 1
ATOM 954 N N . TYR A 1 120 ? 0.452 19.988 -4.832 1.00 73.38 120 TYR A N 1
ATOM 955 C CA . TYR A 1 120 ? -0.874 19.363 -4.820 1.00 73.38 120 TYR A CA 1
ATOM 956 C C . TYR A 1 120 ? -1.718 19.722 -3.592 1.00 73.38 120 TYR A C 1
ATOM 958 O O . TYR A 1 120 ? -2.939 19.587 -3.641 1.00 73.38 120 TYR A O 1
ATOM 966 N N . THR A 1 121 ? -1.116 20.208 -2.504 1.00 67.38 121 THR A N 1
ATOM 967 C CA . THR A 1 121 ? -1.846 20.667 -1.310 1.00 67.38 121 THR A CA 1
ATOM 968 C C . THR A 1 121 ? -2.248 22.141 -1.369 1.00 67.38 121 THR A C 1
ATOM 970 O O . THR A 1 121 ? -3.253 22.492 -0.759 1.00 67.38 121 THR A O 1
ATOM 973 N N . ASN A 1 122 ? -1.558 22.982 -2.151 1.00 55.44 122 ASN A N 1
ATOM 974 C CA . ASN A 1 122 ? -1.909 24.400 -2.350 1.00 55.44 122 ASN A CA 1
ATOM 975 C C . ASN A 1 122 ? -2.924 24.656 -3.486 1.00 55.44 122 ASN A C 1
ATOM 977 O O . ASN A 1 122 ? -3.175 25.806 -3.835 1.00 55.44 122 ASN A O 1
ATOM 981 N N . SER A 1 123 ? -3.506 23.607 -4.077 1.00 50.22 123 SER A N 1
ATOM 982 C CA . SER A 1 123 ? -4.511 23.710 -5.152 1.00 50.22 123 SER A CA 1
ATOM 983 C C . SER A 1 123 ? -5.968 23.652 -4.645 1.00 50.22 123 SER A C 1
ATOM 985 O O . SER A 1 123 ? -6.834 23.139 -5.352 1.00 50.22 123 SER A O 1
ATOM 987 N N . ASN A 1 124 ? -6.250 24.158 -3.436 1.00 39.66 124 ASN A N 1
ATOM 988 C CA . ASN A 1 124 ? -7.609 24.346 -2.897 1.00 39.66 124 ASN A CA 1
ATOM 989 C C . ASN A 1 124 ? -7.808 25.766 -2.371 1.00 39.66 124 ASN A C 1
ATOM 991 O O . ASN A 1 124 ? -6.985 26.186 -1.528 1.00 39.66 124 ASN A O 1
#

Foldseek 3Di:
DLVQQAPPPDQQALVRVCVVVVHDSVVSVVVLVVCVVVVQWDDDPRGIHGDPDPDDDDVVNVVVVVVVVVVVVVVVQVVLVPDDPVPRPDPDDDDDDDPVRVVVVVVVVVVVVVVVVVVVVPPD

pLDDT: mean 79.92, std 13.5, range [39.66, 95.62]

Sequence (124 aa):
IHVLVSMKSLKRTPQALAQMIRQPLTKVKEILQTLCEGGFAKEVKGQWEGSDSSFEVPSELGHLGIQSFHRNSLRLAIDAIDLDPQQRFFQSVFFALDEEQYLDLCEKINDYTNQLLGNYTNSN